Protein AF-A0A928W5X7-F1 (afdb_monomer)

Structure (mmCIF, N/CA/C/O backbone):
data_AF-A0A928W5X7-F1
#
_entry.id   AF-A0A928W5X7-F1
#
loop_
_atom_site.group_PDB
_atom_site.id
_atom_site.type_symbol
_atom_site.label_atom_id
_atom_site.label_alt_id
_atom_site.label_comp_id
_atom_site.label_asym_id
_atom_site.label_entity_id
_atom_site.label_seq_id
_atom_site.pdbx_PDB_ins_code
_atom_site.Cartn_x
_atom_site.Cartn_y
_atom_site.Cartn_z
_atom_site.occupancy
_atom_site.B_iso_or_equiv
_atom_site.auth_seq_id
_atom_site.auth_comp_id
_atom_site.auth_asym_id
_atom_site.auth_atom_id
_atom_site.pdbx_PDB_model_num
ATOM 1 N N . MET A 1 1 ? 1.061 13.929 5.453 1.00 91.50 1 MET A N 1
ATOM 2 C CA . MET A 1 1 ? 2.370 13.263 5.283 1.00 91.50 1 MET A CA 1
ATOM 3 C C . MET A 1 1 ? 2.339 12.526 3.959 1.00 91.50 1 MET A C 1
ATOM 5 O O . MET A 1 1 ? 1.359 11.835 3.722 1.00 91.50 1 MET A O 1
ATOM 9 N N . ILE A 1 2 ? 3.354 12.700 3.114 1.00 94.19 2 ILE A N 1
ATOM 10 C CA . ILE A 1 2 ? 3.479 12.009 1.823 1.00 94.19 2 ILE A CA 1
ATOM 11 C C . ILE A 1 2 ? 4.758 11.177 1.885 1.00 94.19 2 ILE A C 1
ATOM 13 O O . ILE A 1 2 ? 5.804 11.703 2.258 1.00 94.19 2 ILE A O 1
ATOM 17 N N . ILE A 1 3 ? 4.658 9.889 1.560 1.00 94.38 3 ILE A N 1
ATOM 18 C CA . ILE A 1 3 ? 5.793 8.965 1.491 1.00 94.38 3 ILE A CA 1
ATOM 19 C C . ILE A 1 3 ? 5.871 8.465 0.051 1.00 94.38 3 ILE A C 1
ATOM 21 O O . ILE A 1 3 ? 4.895 7.923 -0.459 1.00 94.38 3 ILE A O 1
ATOM 25 N N . CYS A 1 4 ? 7.018 8.664 -0.598 1.00 93.69 4 CYS A N 1
ATOM 26 C CA . CYS A 1 4 ? 7.270 8.207 -1.961 1.00 93.69 4 CYS A CA 1
ATOM 27 C C . CYS A 1 4 ? 8.297 7.074 -1.935 1.00 93.69 4 CYS A C 1
ATOM 29 O O . CYS A 1 4 ? 9.392 7.241 -1.397 1.00 93.69 4 CYS A O 1
ATOM 31 N N . LEU A 1 5 ? 7.943 5.930 -2.521 1.00 91.62 5 LEU A N 1
ATOM 32 C CA . LEU A 1 5 ? 8.855 4.808 -2.717 1.00 91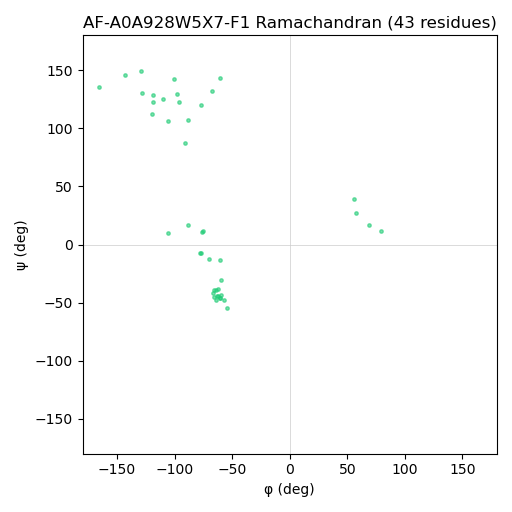.62 5 LEU A CA 1
ATOM 33 C C . LEU A 1 5 ? 9.236 4.744 -4.195 1.00 91.62 5 LEU A C 1
ATOM 35 O O . LEU A 1 5 ? 8.436 4.339 -5.032 1.00 91.62 5 LEU A O 1
ATOM 39 N N . SER A 1 6 ? 10.469 5.145 -4.507 1.00 90.06 6 SER A N 1
ATOM 40 C CA . SER A 1 6 ? 11.007 5.164 -5.869 1.00 90.06 6 SER A CA 1
ATOM 41 C C . SER A 1 6 ? 12.358 4.451 -5.941 1.00 90.06 6 SER A C 1
ATOM 43 O O . SER A 1 6 ? 13.105 4.388 -4.968 1.00 90.06 6 SER A O 1
ATOM 45 N N . SER A 1 7 ? 12.653 3.854 -7.094 1.00 83.81 7 SER A N 1
ATOM 46 C CA . SER A 1 7 ? 13.894 3.131 -7.375 1.00 83.81 7 SER A CA 1
ATOM 47 C C . SER A 1 7 ? 14.014 2.894 -8.874 1.00 83.81 7 SER A C 1
ATOM 49 O O . SER A 1 7 ? 13.058 2.431 -9.500 1.00 83.81 7 SER A O 1
ATOM 51 N N . LEU A 1 8 ? 15.215 3.128 -9.407 1.00 82.06 8 LEU A N 1
ATOM 52 C CA . LEU A 1 8 ? 15.574 2.953 -10.819 1.00 82.06 8 LEU A CA 1
ATOM 53 C C . LEU A 1 8 ? 15.623 1.482 -11.264 1.00 82.06 8 LEU A C 1
ATOM 55 O O . LEU A 1 8 ? 15.693 1.198 -12.455 1.00 82.06 8 LEU A O 1
ATOM 59 N N . LYS A 1 9 ? 15.602 0.536 -10.317 1.00 81.69 9 LYS A N 1
ATOM 60 C CA . LYS A 1 9 ? 15.654 -0.898 -10.604 1.00 81.69 9 LYS A CA 1
ATOM 61 C C . LYS A 1 9 ? 14.245 -1.494 -10.628 1.00 81.69 9 LYS A C 1
ATOM 63 O O . LYS A 1 9 ? 13.523 -1.433 -9.631 1.00 81.69 9 LYS A O 1
ATOM 68 N N . GLY A 1 10 ? 13.861 -2.109 -11.746 1.00 82.69 10 GLY A N 1
ATOM 69 C CA . GLY A 1 10 ? 12.650 -2.934 -11.830 1.00 82.69 10 GLY A CA 1
ATOM 70 C C . GLY A 1 10 ? 12.718 -4.121 -10.860 1.00 82.69 10 GLY A C 1
ATOM 71 O O . GLY A 1 10 ? 13.795 -4.661 -10.616 1.00 82.69 10 GLY A O 1
ATOM 72 N N . GLY A 1 11 ? 11.589 -4.498 -10.255 1.00 85.25 11 GLY A N 1
ATOM 73 C CA . GLY A 1 11 ? 11.538 -5.631 -9.318 1.00 85.25 11 GLY A CA 1
ATOM 74 C C . GLY A 1 11 ? 12.261 -5.411 -7.980 1.00 85.25 11 GLY A C 1
ATOM 75 O O . GLY A 1 11 ? 12.534 -6.362 -7.260 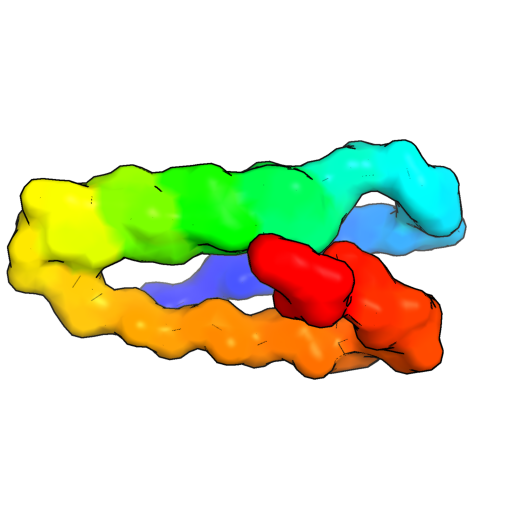1.00 85.25 11 GLY A O 1
ATOM 76 N N . SER A 1 12 ? 12.572 -4.167 -7.605 1.00 88.75 12 SER A N 1
ATOM 77 C CA . SER A 1 12 ? 13.275 -3.848 -6.351 1.00 88.75 12 SER A CA 1
ATOM 78 C C . SER A 1 12 ? 12.407 -3.928 -5.080 1.00 88.75 12 SER A C 1
ATOM 80 O O . SER A 1 12 ? 12.819 -3.427 -4.039 1.00 88.75 12 SER A O 1
ATOM 82 N N . GLY A 1 13 ? 11.186 -4.472 -5.159 1.00 90.06 13 GLY A N 1
ATOM 83 C CA . GLY A 1 13 ? 10.275 -4.626 -4.013 1.00 90.06 13 GLY A CA 1
ATOM 84 C C . GLY A 1 13 ? 9.500 -3.369 -3.584 1.00 90.06 13 GLY A C 1
ATOM 85 O O . GLY A 1 13 ? 8.882 -3.380 -2.522 1.00 90.06 13 GLY A O 1
ATOM 86 N N . LYS A 1 14 ? 9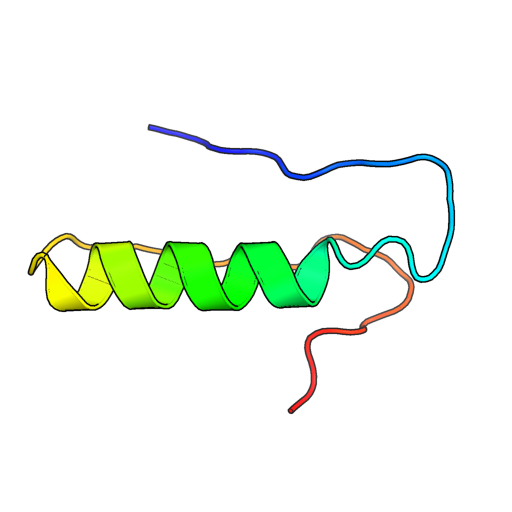.502 -2.290 -4.384 1.00 91.38 14 LYS A N 1
ATOM 87 C CA . LYS A 1 14 ? 8.822 -1.015 -4.056 1.00 91.38 14 LYS A CA 1
ATOM 88 C C . LYS A 1 14 ? 7.344 -1.201 -3.733 1.0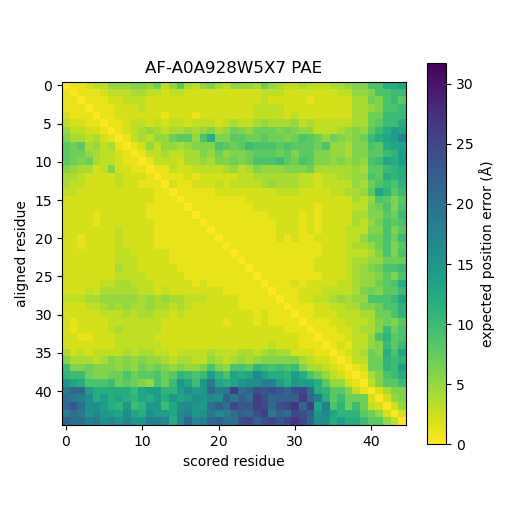0 91.38 14 LYS A C 1
ATOM 90 O O . LYS A 1 14 ? 6.901 -0.790 -2.668 1.00 91.38 14 LYS A O 1
ATOM 95 N N . THR A 1 15 ? 6.604 -1.835 -4.639 1.00 90.94 15 THR A N 1
ATOM 96 C CA . THR A 1 15 ? 5.159 -2.041 -4.505 1.00 90.94 15 THR A CA 1
ATOM 97 C C . THR A 1 15 ? 4.836 -2.894 -3.287 1.00 90.94 15 THR A C 1
ATOM 99 O O . THR A 1 15 ? 3.980 -2.528 -2.488 1.00 90.94 15 THR A O 1
ATOM 102 N N . THR A 1 16 ? 5.593 -3.974 -3.074 1.00 93.19 16 THR A N 1
ATOM 103 C CA . THR A 1 16 ? 5.455 -4.834 -1.894 1.00 93.19 16 THR A CA 1
ATOM 104 C C . THR A 1 16 ? 5.635 -4.037 -0.605 1.00 93.19 16 THR A C 1
ATOM 106 O O . THR A 1 16 ? 4.798 -4.132 0.291 1.00 93.19 16 THR A O 1
ATOM 109 N N . LEU A 1 17 ? 6.680 -3.210 -0.515 1.00 94.94 17 LEU A N 1
ATOM 110 C CA . LEU A 1 17 ? 6.901 -2.350 0.648 1.00 94.94 17 LEU A CA 1
ATOM 111 C C . LEU A 1 17 ? 5.811 -1.283 0.798 1.00 94.94 17 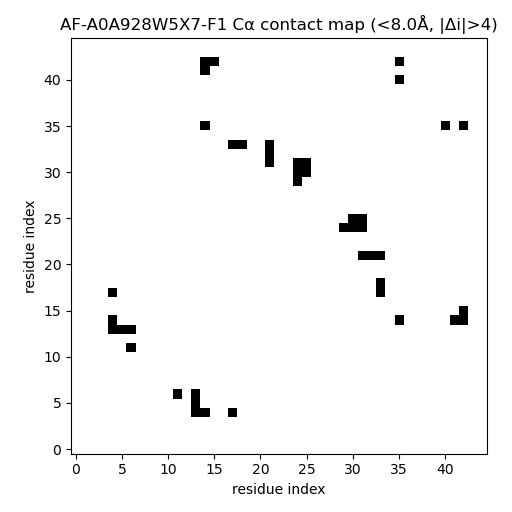LEU A C 1
ATOM 113 O O . LEU A 1 17 ? 5.373 -1.030 1.918 1.00 94.94 17 LEU A O 1
ATOM 117 N N . ALA A 1 18 ? 5.341 -0.691 -0.303 1.00 95.06 18 ALA A N 1
ATOM 118 C CA . ALA A 1 18 ? 4.285 0.319 -0.290 1.00 95.06 18 ALA A CA 1
ATOM 119 C C . ALA A 1 18 ? 2.983 -0.234 0.305 1.00 95.06 18 ALA A C 1
ATOM 121 O O . ALA A 1 18 ? 2.390 0.393 1.184 1.00 95.06 18 ALA A O 1
ATOM 122 N N . VAL A 1 19 ? 2.586 -1.437 -0.118 1.00 94.94 19 VAL A N 1
ATOM 123 C CA . VAL A 1 19 ? 1.394 -2.133 0.385 1.00 94.94 1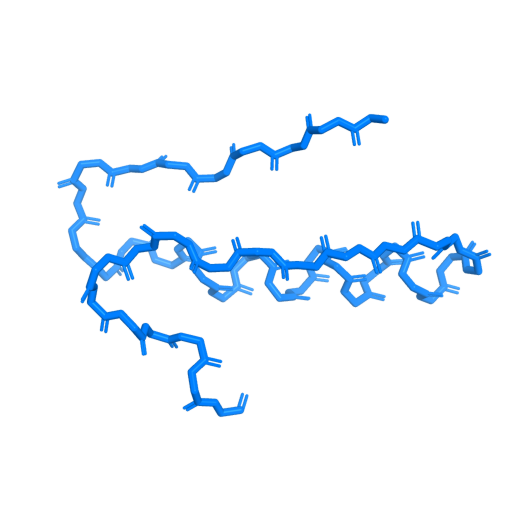9 VAL A CA 1
ATOM 124 C C . VAL A 1 19 ? 1.539 -2.469 1.870 1.00 94.94 19 VAL A C 1
ATOM 126 O O . VAL A 1 19 ? 0.647 -2.150 2.656 1.00 94.94 19 VAL A O 1
ATOM 129 N N . HIS A 1 20 ? 2.673 -3.039 2.293 1.00 96.44 20 HIS A N 1
ATOM 130 C CA . HIS A 1 20 ? 2.896 -3.378 3.706 1.00 96.44 20 HIS A CA 1
ATOM 131 C C . HIS A 1 20 ? 2.925 -2.138 4.606 1.00 96.44 20 HIS A C 1
ATOM 133 O O . HIS A 1 20 ? 2.370 -2.155 5.706 1.00 96.44 20 HIS A O 1
ATOM 139 N N . LEU A 1 21 ? 3.529 -1.044 4.136 1.00 96.88 21 LEU A N 1
ATOM 140 C CA . LEU A 1 21 ? 3.556 0.218 4.865 1.00 96.88 21 LEU A CA 1
ATOM 141 C C . LEU A 1 21 ? 2.149 0.814 4.999 1.00 96.88 21 LEU A C 1
ATOM 143 O O . LEU A 1 21 ? 1.760 1.217 6.095 1.00 96.88 21 LEU A O 1
ATOM 147 N N . ALA A 1 22 ? 1.366 0.831 3.916 1.00 96.62 22 ALA 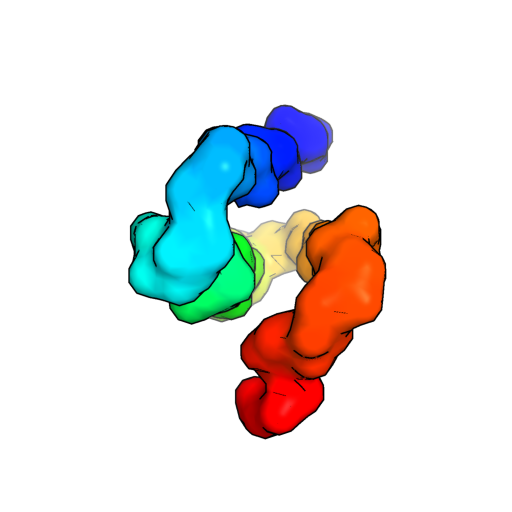A N 1
ATOM 148 C CA . ALA A 1 22 ? -0.021 1.281 3.959 1.00 96.62 22 ALA A CA 1
ATOM 149 C C . ALA A 1 22 ? -0.853 0.426 4.929 1.00 96.62 22 ALA A C 1
ATOM 151 O O . ALA A 1 22 ? -1.575 0.971 5.764 1.00 96.62 22 ALA A O 1
ATOM 152 N N . HIS A 1 23 ? -0.684 -0.898 4.901 1.00 97.56 23 HIS A N 1
ATOM 153 C CA . HIS A 1 23 ? -1.354 -1.814 5.823 1.00 97.56 23 HIS A CA 1
ATOM 154 C C . HIS A 1 23 ? -0.999 -1.529 7.293 1.00 97.56 23 HIS A C 1
ATOM 156 O O . HIS A 1 23 ? -1.891 -1.407 8.131 1.00 97.56 23 HIS A O 1
ATOM 162 N N . ALA A 1 24 ? 0.282 -1.325 7.616 1.00 97.88 24 ALA A N 1
ATOM 163 C CA . ALA A 1 24 ? 0.712 -0.979 8.974 1.00 97.88 24 ALA A CA 1
ATOM 164 C C . ALA A 1 24 ? 0.131 0.366 9.462 1.00 97.88 24 ALA A C 1
ATOM 166 O O . ALA A 1 24 ? -0.267 0.502 10.625 1.00 97.88 24 ALA A O 1
ATOM 167 N N . ILE A 1 25 ? 0.034 1.365 8.575 1.00 97.62 25 ILE A N 1
ATOM 168 C CA . ILE A 1 25 ? -0.590 2.662 8.886 1.00 97.62 25 ILE A CA 1
ATOM 169 C C . ILE A 1 25 ? -2.097 2.495 9.134 1.00 97.62 25 ILE A C 1
ATOM 171 O O . ILE A 1 25 ? -2.623 3.066 10.094 1.00 97.62 25 ILE A O 1
ATOM 175 N N . ALA A 1 26 ? -2.778 1.681 8.325 1.00 97.56 26 ALA A N 1
ATOM 176 C CA . ALA A 1 26 ? -4.193 1.373 8.504 1.00 97.56 26 ALA A CA 1
ATOM 177 C C . ALA A 1 26 ? -4.458 0.640 9.834 1.00 97.56 26 ALA A C 1
ATOM 179 O O . ALA A 1 26 ? -5.354 1.038 10.580 1.00 97.56 26 ALA A O 1
ATOM 180 N N . LEU A 1 27 ? -3.628 -0.352 10.193 1.00 98.25 27 LEU A N 1
ATOM 181 C CA . LEU A 1 27 ? -3.685 -1.042 11.493 1.00 98.25 27 LEU A CA 1
ATOM 182 C C . LEU A 1 27 ? -3.478 -0.088 12.676 1.00 98.25 27 LEU A C 1
ATOM 184 O O . LEU A 1 27 ? -4.080 -0.259 13.735 1.00 98.25 27 LEU A O 1
ATOM 188 N N . SER A 1 28 ? -2.696 0.972 12.476 1.00 97.94 28 SER A N 1
ATOM 189 C CA . SER A 1 28 ? -2.509 2.050 13.454 1.00 97.94 28 SER A CA 1
ATOM 190 C C . SER A 1 28 ? -3.708 3.014 13.540 1.00 97.94 28 SER A C 1
ATOM 192 O O . SER A 1 28 ? -3.586 4.090 14.127 1.00 97.94 28 SER A O 1
ATOM 194 N N . LYS A 1 29 ? -4.858 2.664 12.940 1.00 97.62 29 LYS A N 1
ATOM 195 C CA . LYS A 1 29 ? -6.099 3.458 12.868 1.00 97.62 29 LYS A CA 1
ATOM 196 C C . LYS A 1 29 ? -5.923 4.836 12.221 1.00 97.62 29 LYS A C 1
ATOM 198 O O . LYS A 1 29 ? -6.680 5.765 12.505 1.00 97.62 29 LYS A O 1
ATOM 203 N N . LYS A 1 30 ? -4.934 4.986 11.336 1.00 97.75 30 LYS A N 1
ATOM 204 C CA . LYS A 1 30 ? -4.714 6.215 10.565 1.00 97.75 30 LYS A CA 1
ATOM 205 C C . LYS A 1 30 ? -5.268 6.049 9.156 1.00 97.75 30 LYS A C 1
ATOM 207 O O . LYS A 1 30 ? -5.147 4.990 8.548 1.00 97.75 30 LYS A O 1
ATOM 212 N N . LYS A 1 31 ? -5.855 7.120 8.619 1.00 97.50 31 LYS A N 1
ATOM 213 C CA . LYS A 1 31 ? -6.270 7.160 7.213 1.00 97.50 31 LYS A CA 1
ATOM 214 C C . LYS A 1 31 ? -5.029 7.155 6.325 1.00 97.50 31 LYS A C 1
ATOM 216 O O . LYS A 1 31 ? -4.105 7.937 6.548 1.00 97.50 31 LYS A O 1
ATOM 221 N N . VAL A 1 32 ? -5.035 6.296 5.317 1.00 97.44 32 VAL A N 1
ATOM 222 C CA . VAL A 1 32 ? -3.960 6.153 4.337 1.00 97.44 32 VAL A CA 1
ATOM 223 C C . VAL A 1 32 ? -4.571 5.876 2.972 1.00 97.44 32 VAL A C 1
ATOM 225 O O . VAL A 1 32 ? -5.614 5.236 2.875 1.00 97.44 32 VAL A O 1
ATOM 228 N N . ILE A 1 33 ? -3.932 6.393 1.931 1.00 96.25 33 ILE A N 1
ATOM 229 C CA . ILE A 1 33 ? -4.266 6.132 0.533 1.00 96.25 33 ILE A CA 1
ATOM 230 C C . ILE A 1 33 ? -2.964 5.699 -0.135 1.00 96.25 33 ILE A C 1
ATOM 232 O O . ILE A 1 33 ? -1.938 6.360 0.038 1.00 96.25 33 ILE A O 1
ATOM 236 N N . LEU A 1 34 ? -3.010 4.582 -0.857 1.00 94.38 34 LEU A N 1
ATOM 237 C CA . LEU A 1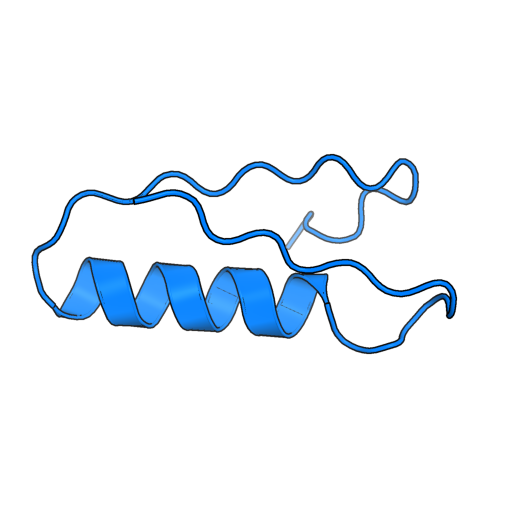 34 ? -1.907 4.094 -1.676 1.00 94.38 34 LEU A CA 1
ATOM 238 C C . LEU A 1 34 ? -2.151 4.520 -3.126 1.00 94.38 34 LEU A C 1
ATOM 240 O O . LEU A 1 34 ? -3.240 4.304 -3.651 1.00 94.38 34 LEU A O 1
ATOM 244 N N . ILE A 1 35 ? -1.146 5.125 -3.755 1.00 92.06 35 ILE A N 1
ATOM 245 C CA . ILE A 1 35 ? -1.174 5.510 -5.168 1.00 92.06 35 ILE A CA 1
ATOM 246 C C . ILE A 1 35 ? -0.036 4.757 -5.853 1.00 92.06 35 ILE A C 1
ATOM 248 O O . ILE A 1 35 ? 1.128 5.030 -5.554 1.00 92.06 35 ILE A O 1
ATOM 252 N N . ASP A 1 36 ? -0.365 3.814 -6.740 1.00 87.50 36 ASP A N 1
ATOM 253 C CA . ASP A 1 36 ? 0.624 3.190 -7.623 1.00 87.50 36 ASP A CA 1
ATOM 254 C C . ASP A 1 36 ? 0.739 4.026 -8.901 1.00 87.50 36 ASP A C 1
ATOM 256 O O . ASP A 1 36 ? -0.181 4.082 -9.715 1.00 87.50 36 ASP A O 1
ATOM 260 N N . ALA A 1 37 ? 1.855 4.741 -9.021 1.00 83.12 37 ALA A N 1
ATOM 261 C CA . ALA A 1 37 ? 2.199 5.539 -10.193 1.00 83.12 37 ALA A CA 1
ATOM 262 C C . ALA A 1 37 ? 3.305 4.873 -11.032 1.00 83.12 37 ALA A C 1
ATOM 264 O O . ALA A 1 37 ? 3.864 5.519 -11.919 1.00 83.12 37 ALA A O 1
ATOM 265 N N . ASP A 1 38 ? 3.657 3.612 -10.744 1.00 76.81 38 ASP A N 1
ATOM 266 C CA . ASP A 1 38 ? 4.603 2.856 -11.559 1.00 76.81 38 ASP A CA 1
ATOM 267 C C . ASP A 1 38 ? 3.892 2.374 -12.840 1.00 76.81 38 ASP A C 1
ATOM 269 O O . ASP A 1 38 ? 2.914 1.623 -12.757 1.00 76.81 38 ASP A O 1
ATOM 273 N N . PRO A 1 39 ? 4.356 2.768 -14.042 1.00 67.56 39 PRO A N 1
ATOM 274 C CA . PRO A 1 39 ? 3.750 2.335 -15.300 1.00 67.56 39 PRO A CA 1
ATOM 275 C C . PRO A 1 39 ? 3.774 0.811 -15.502 1.00 67.56 39 PRO A C 1
ATOM 277 O O . PRO A 1 39 ? 3.075 0.311 -16.379 1.00 67.56 39 PRO A O 1
ATOM 280 N N . GLN A 1 40 ? 4.547 0.060 -14.707 1.00 68.88 40 GLN A N 1
ATOM 281 C CA . GLN A 1 40 ? 4.547 -1.407 -14.713 1.00 68.88 40 GLN A CA 1
ATOM 282 C C . GLN A 1 40 ? 3.345 -2.038 -13.982 1.00 68.88 40 GLN A C 1
ATOM 284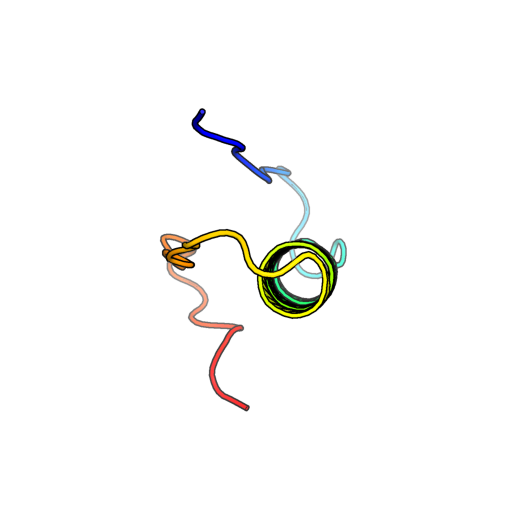 O O . GLN A 1 40 ? 3.185 -3.255 -14.048 1.00 68.88 40 GLN A O 1
ATOM 289 N N . GLY A 1 41 ? 2.500 -1.262 -13.286 1.00 61.22 41 GLY A N 1
ATOM 290 C CA . GLY A 1 41 ? 1.213 -1.729 -12.745 1.00 61.22 41 GLY A CA 1
ATOM 291 C C . GLY A 1 41 ? 1.312 -2.950 -11.822 1.00 61.22 41 GLY A C 1
ATOM 292 O O . GLY A 1 41 ? 0.488 -3.864 -11.904 1.00 61.22 41 GLY A O 1
ATOM 293 N N . SER A 1 42 ? 2.346 -2.992 -10.977 1.00 63.47 42 SER A N 1
ATOM 294 C CA . SER A 1 42 ? 2.693 -4.161 -10.158 1.00 63.47 42 SER A CA 1
ATOM 295 C C . SER A 1 42 ? 1.805 -4.345 -8.918 1.00 63.47 42 SER A C 1
ATOM 297 O O . SER A 1 42 ? 1.943 -5.355 -8.234 1.00 63.47 42 SER A O 1
ATOM 299 N N . SER A 1 43 ? 0.917 -3.396 -8.589 1.00 58.31 43 SER A N 1
ATOM 300 C CA . SER A 1 43 ? 0.052 -3.456 -7.396 1.00 58.31 43 SER A CA 1
ATOM 301 C C . SER A 1 43 ? -1.285 -4.180 -7.601 1.00 58.31 43 SER A C 1
ATOM 303 O O . SER A 1 43 ? -2.214 -3.971 -6.822 1.00 58.31 43 SER A O 1
ATOM 305 N N . GLN A 1 44 ? -1.430 -4.976 -8.661 1.00 53.16 44 GLN A N 1
ATOM 306 C CA . GLN A 1 44 ? -2.657 -5.722 -8.942 1.00 53.16 44 GLN A CA 1
ATOM 307 C C . GLN A 1 44 ? -2.580 -7.111 -8.295 1.00 53.16 44 GLN A C 1
ATOM 309 O O . GLN A 1 44 ? -2.110 -8.064 -8.914 1.00 53.16 44 GLN A O 1
ATOM 314 N N . GLY A 1 45 ? -3.001 -7.200 -7.033 1.00 47.19 45 GLY A N 1
ATOM 315 C CA . GLY A 1 45 ? -3.071 -8.440 -6.254 1.00 47.19 45 GLY A CA 1
ATOM 316 C C . GLY A 1 45 ? -3.508 -8.191 -4.823 1.00 47.19 45 GLY A C 1
ATOM 317 O O . GLY A 1 45 ? -2.733 -7.526 -4.101 1.00 47.19 45 GLY A O 1
#

Solvent-accessible surface area (backbone atoms only — not comparable to full-atom values): 3253 Å² total; per-residue (Å²): 140,88,87,84,80,83,73,96,54,85,88,72,51,51,60,62,51,51,53,53,51,47,49,54,42,43,75,70,75,41,93,75,84,88,79,88,82,57,92,79,62,80,77,80,125

Secondary structure (DSSP, 8-state):
-------SSTTSSHHHHHHHHHHHHHHTT---------TT-TT--

Sequence (45 aa):
MIICLSSLKGGSGKTTLAVHLAHAIALSKKKVILIDADPQGSSQG

Radius of gyration: 10.91 Å; Cα contacts (8 Å, |Δi|>4): 22; chains: 1; bounding box: 22×22×29 Å

Mean predicted aligned error: 5.02 Å

Foldseek 3Di:
DDDDQDDPDPPPCSLVVQVVVQVVCVVVVHDDDGDDPPPVPPNPD

pLDDT: mean 87.27, std 13.12, range [47.19, 98.25]